Protein AF-A0A239DHF3-F1 (afdb_monomer_lite)

Structure (mmCIF, N/CA/C/O backbone):
data_AF-A0A239DHF3-F1
#
_entry.id   AF-A0A239DHF3-F1
#
loop_
_atom_site.group_PDB
_atom_site.id
_atom_site.type_symbol
_atom_site.label_atom_id
_atom_site.label_alt_id
_atom_site.label_comp_id
_atom_site.label_asym_id
_atom_site.label_entity_id
_atom_site.label_seq_id
_atom_site.pdbx_PDB_ins_code
_atom_site.Cartn_x
_atom_site.Cartn_y
_atom_site.Cartn_z
_atom_site.occupancy
_atom_site.B_iso_or_equiv
_atom_site.auth_seq_id
_atom_site.auth_comp_id
_atom_site.auth_asym_id
_atom_site.auth_atom_id
_atom_site.pdbx_PDB_model_num
ATOM 1 N N . MET A 1 1 ? -0.866 -17.908 23.037 1.00 60.81 1 MET A N 1
ATOM 2 C CA . MET A 1 1 ? -2.347 -17.815 23.024 1.00 60.81 1 MET A CA 1
ATOM 3 C C . MET A 1 1 ? -2.940 -18.641 21.883 1.00 60.81 1 MET A C 1
ATOM 5 O O . MET A 1 1 ? -3.623 -19.603 22.182 1.00 60.81 1 MET A O 1
ATOM 9 N N . LEU A 1 2 ? -2.611 -18.355 20.616 1.00 62.47 2 LEU A N 1
ATOM 10 C CA . LEU A 1 2 ? -3.159 -19.071 19.446 1.00 62.47 2 LEU A CA 1
ATOM 11 C C . LEU A 1 2 ? -2.789 -20.566 19.364 1.00 62.47 2 LEU A C 1
ATOM 13 O O . LEU A 1 2 ? -3.623 -21.372 18.964 1.00 62.47 2 LEU A O 1
ATOM 17 N N . GLU A 1 3 ? -1.570 -20.941 19.763 1.00 79.81 3 GLU A N 1
ATOM 18 C CA . GLU A 1 3 ? -1.131 -22.348 19.831 1.00 79.81 3 GLU A CA 1
ATOM 19 C C . GLU A 1 3 ? -1.917 -23.138 20.886 1.00 79.81 3 GLU A C 1
ATOM 21 O O . GLU A 1 3 ? -2.456 -24.204 20.615 1.00 79.81 3 GLU A O 1
ATOM 26 N N . ARG A 1 4 ? -2.073 -22.547 22.076 1.00 78.75 4 ARG A N 1
ATOM 27 C CA . ARG A 1 4 ? -2.833 -23.116 23.197 1.00 78.75 4 ARG A CA 1
ATOM 28 C C . ARG A 1 4 ? -4.326 -23.287 22.878 1.00 78.75 4 ARG A C 1
ATOM 30 O O . ARG A 1 4 ? -4.977 -24.142 23.458 1.00 78.75 4 ARG A O 1
ATOM 37 N N . GLU A 1 5 ? -4.861 -22.479 21.965 1.00 84.19 5 GLU A N 1
ATOM 38 C CA . GLU A 1 5 ? -6.237 -22.584 21.453 1.00 84.19 5 GLU A CA 1
ATOM 39 C C . GLU A 1 5 ? -6.358 -23.495 20.213 1.00 84.19 5 GLU A C 1
ATOM 41 O O . GLU A 1 5 ? -7.426 -23.566 19.601 1.00 84.19 5 GLU A O 1
ATOM 46 N N . GLY A 1 6 ? -5.271 -24.160 19.797 1.00 82.94 6 GLY A N 1
ATOM 47 C CA . GLY A 1 6 ? -5.244 -25.058 18.638 1.00 82.94 6 GLY A CA 1
ATOM 48 C C . GLY A 1 6 ? -5.492 -24.362 17.296 1.00 82.94 6 GLY A C 1
ATOM 49 O O . GLY A 1 6 ? -5.844 -25.015 16.317 1.00 82.94 6 GLY A O 1
ATOM 50 N N . LYS A 1 7 ? -5.359 -23.029 17.231 1.00 80.06 7 LYS A N 1
ATOM 51 C CA . LYS A 1 7 ? -5.616 -22.242 16.010 1.00 80.06 7 LYS A CA 1
ATOM 52 C C . LYS A 1 7 ? -4.430 -22.218 15.053 1.00 80.06 7 LYS A C 1
ATOM 54 O O . LYS A 1 7 ? -4.616 -21.958 13.869 1.00 80.06 7 LYS A O 1
ATOM 59 N N . ILE A 1 8 ? -3.233 -22.468 15.570 1.00 78.69 8 ILE A N 1
ATOM 60 C CA . ILE A 1 8 ? -1.985 -22.600 14.817 1.00 78.69 8 ILE A CA 1
ATOM 61 C C . ILE A 1 8 ? -1.189 -23.765 15.408 1.00 78.69 8 ILE A C 1
ATOM 63 O O . ILE A 1 8 ? -1.333 -24.066 16.592 1.00 78.69 8 ILE A O 1
ATOM 67 N N . ASN A 1 9 ? -0.362 -24.415 14.594 1.00 87.62 9 ASN A N 1
ATOM 68 C CA . ASN A 1 9 ? 0.500 -25.515 15.024 1.00 87.62 9 ASN A CA 1
ATOM 69 C C . ASN A 1 9 ? 1.977 -25.079 15.057 1.00 87.62 9 ASN A C 1
ATOM 71 O O . ASN A 1 9 ? 2.343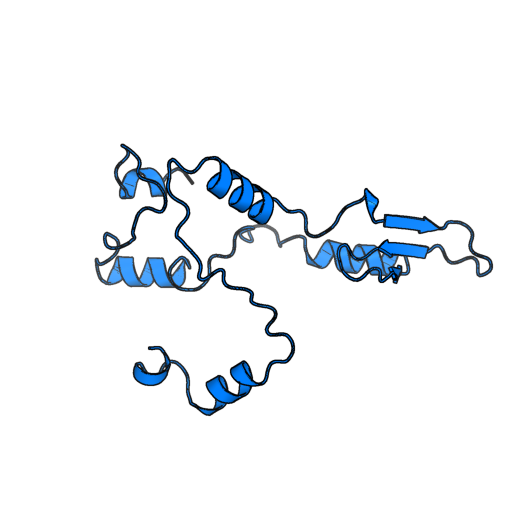 -24.047 14.486 1.00 87.62 9 ASN A O 1
ATOM 75 N N . GLY A 1 10 ? 2.831 -25.880 15.699 1.00 87.50 10 GLY A N 1
ATOM 76 C CA . GLY A 1 10 ? 4.258 -25.570 15.849 1.00 87.50 10 GLY A CA 1
ATOM 77 C C . GLY A 1 10 ? 5.002 -25.386 14.520 1.00 87.50 10 GLY A C 1
ATOM 78 O O . GLY A 1 10 ? 5.893 -24.548 14.420 1.00 87.50 10 GLY A O 1
ATOM 79 N N . ALA A 1 11 ? 4.590 -26.094 13.463 1.00 84.50 11 ALA A N 1
ATOM 80 C CA . ALA A 1 11 ? 5.153 -25.927 12.122 1.00 84.50 11 ALA A CA 1
ATOM 81 C C . ALA A 1 11 ? 4.875 -24.530 11.538 1.00 84.50 11 ALA A C 1
ATOM 83 O O . ALA A 1 11 ? 5.781 -23.898 10.995 1.00 84.50 11 ALA A O 1
ATOM 84 N N . ILE A 1 12 ? 3.649 -24.018 11.687 1.00 82.00 12 ILE A N 1
ATOM 85 C CA . ILE A 1 12 ? 3.282 -22.661 11.256 1.00 82.00 12 ILE A CA 1
ATOM 86 C C . ILE A 1 12 ? 4.063 -21.617 12.061 1.00 82.00 12 ILE A C 1
ATOM 88 O O . ILE A 1 12 ? 4.568 -20.661 11.479 1.00 82.00 12 ILE A O 1
ATOM 92 N N . ILE A 1 13 ? 4.214 -21.819 13.374 1.00 84.50 13 ILE A N 1
ATOM 93 C CA . ILE A 1 13 ? 4.970 -20.910 14.249 1.00 84.50 13 ILE A CA 1
ATOM 94 C C . ILE A 1 13 ? 6.439 -20.839 13.823 1.00 84.50 13 ILE A C 1
ATOM 96 O O . ILE A 1 13 ? 6.953 -19.743 13.609 1.00 84.50 13 ILE A O 1
ATOM 100 N N . ASN A 1 14 ? 7.091 -21.990 13.639 1.00 85.12 14 ASN A N 1
ATOM 101 C CA . ASN A 1 14 ? 8.482 -22.046 13.189 1.00 85.12 14 ASN A CA 1
ATOM 102 C C . ASN A 1 14 ? 8.663 -21.411 11.807 1.00 85.12 14 ASN A C 1
ATOM 104 O O . ASN A 1 14 ? 9.637 -20.700 11.582 1.00 85.12 14 ASN A O 1
ATOM 108 N N . ASN A 1 15 ? 7.717 -21.614 10.888 1.00 82.06 15 ASN A N 1
ATOM 109 C CA . ASN A 1 15 ? 7.763 -20.975 9.576 1.00 82.06 15 ASN A CA 1
ATOM 110 C C . ASN A 1 15 ? 7.684 -19.442 9.695 1.00 82.06 15 ASN A C 1
ATOM 112 O O . ASN A 1 15 ? 8.536 -18.743 9.156 1.00 82.06 15 ASN A O 1
ATOM 116 N N . MET A 1 16 ? 6.725 -18.921 10.468 1.00 77.56 16 MET A N 1
ATOM 117 C CA . MET A 1 16 ? 6.581 -17.478 10.703 1.00 77.56 16 MET A CA 1
ATOM 118 C C . MET A 1 16 ? 7.806 -16.864 11.398 1.00 77.56 16 MET A C 1
ATOM 120 O O . MET A 1 16 ? 8.184 -15.739 11.081 1.00 77.56 16 MET A O 1
ATOM 124 N N . ALA A 1 17 ? 8.431 -17.591 12.329 1.00 79.38 17 ALA A N 1
ATOM 125 C CA . ALA A 1 17 ? 9.628 -17.142 13.042 1.00 79.38 17 ALA A CA 1
ATOM 126 C C . ALA A 1 17 ? 10.869 -17.051 12.136 1.00 79.38 17 ALA A C 1
ATOM 128 O O . ALA A 1 17 ? 11.754 -16.240 12.392 1.00 79.38 17 ALA A O 1
ATOM 129 N N . ASN A 1 18 ? 10.913 -17.840 11.060 1.00 81.62 18 ASN A N 1
ATOM 130 C CA . ASN A 1 18 ? 12.012 -17.853 10.094 1.00 81.62 18 ASN A CA 1
ATOM 131 C C . ASN A 1 18 ? 11.843 -16.829 8.955 1.00 81.62 18 ASN A C 1
ATOM 133 O O . ASN A 1 18 ? 12.670 -16.776 8.044 1.00 81.62 18 ASN A O 1
ATOM 137 N N . TRP A 1 19 ? 10.785 -16.010 8.964 1.00 81.25 19 TRP A N 1
ATOM 138 C CA . TRP A 1 19 ? 10.588 -14.985 7.939 1.00 81.25 19 TRP A CA 1
ATOM 139 C C . TRP A 1 19 ? 11.595 -13.844 8.093 1.00 81.25 19 TRP A C 1
ATOM 141 O O . TRP A 1 19 ? 11.458 -12.987 8.963 1.00 81.25 19 TRP A O 1
ATOM 151 N N . GLN A 1 20 ? 12.563 -13.783 7.176 1.00 70.88 20 GLN A N 1
ATOM 152 C CA . GLN A 1 20 ? 13.567 -12.715 7.108 1.00 70.88 20 GLN A CA 1
ATOM 153 C C . GLN A 1 20 ? 12.935 -11.315 6.974 1.00 70.88 20 GLN A C 1
ATOM 155 O O . GLN A 1 20 ? 13.440 -10.341 7.532 1.00 70.88 20 GLN A O 1
ATOM 160 N N . HIS A 1 21 ? 11.791 -11.221 6.287 1.00 62.41 21 HIS A N 1
ATOM 161 C CA . HIS A 1 21 ? 10.966 -10.019 6.195 1.00 62.41 21 HIS A CA 1
ATOM 162 C C . HIS A 1 21 ? 9.494 -10.404 6.341 1.00 62.41 21 HIS A C 1
ATOM 164 O O . HIS A 1 21 ? 8.824 -10.692 5.354 1.00 62.41 21 HIS A O 1
ATOM 170 N N . SER A 1 22 ? 8.972 -10.407 7.571 1.00 64.56 22 SER A N 1
ATOM 171 C CA . SER A 1 22 ? 7.582 -10.810 7.830 1.00 64.56 22 SER A CA 1
ATOM 172 C C . SER A 1 22 ? 6.544 -9.956 7.091 1.00 64.56 22 SER A C 1
ATOM 174 O O . SER A 1 22 ? 5.401 -10.373 6.958 1.00 64.56 22 SER A O 1
ATOM 176 N N . GLY A 1 23 ? 6.911 -8.748 6.646 1.00 51.62 23 GLY A N 1
ATOM 177 C CA . GLY A 1 23 ? 5.993 -7.789 6.023 1.00 51.62 23 GLY A CA 1
ATOM 178 C C . GLY A 1 23 ? 4.964 -7.201 6.998 1.00 51.62 23 GLY A C 1
ATOM 179 O O . GLY A 1 23 ? 4.201 -6.315 6.624 1.00 51.62 23 GLY A O 1
ATOM 180 N N . PHE A 1 24 ? 4.969 -7.646 8.258 1.00 53.16 24 PHE A N 1
ATOM 181 C CA . PHE A 1 24 ? 4.081 -7.189 9.317 1.00 53.16 24 PHE A CA 1
ATOM 182 C C . PHE A 1 24 ? 4.904 -6.489 10.395 1.00 53.16 24 PHE A C 1
ATOM 184 O O . PHE A 1 24 ? 5.716 -7.115 11.075 1.00 53.16 24 PHE A O 1
ATOM 191 N N . ASN A 1 25 ? 4.669 -5.190 10.573 1.00 54.22 25 ASN A N 1
ATOM 192 C CA . ASN A 1 25 ? 5.186 -4.437 11.708 1.00 54.22 25 ASN A CA 1
ATOM 193 C C . ASN A 1 25 ? 4.010 -4.070 12.617 1.00 54.22 25 ASN A C 1
ATOM 195 O O . ASN A 1 25 ? 3.155 -3.268 12.241 1.00 54.22 25 ASN A O 1
ATOM 199 N N . VAL A 1 26 ? 3.935 -4.706 13.785 1.00 57.88 26 VAL A N 1
ATOM 200 C CA . VAL A 1 26 ? 2.934 -4.391 14.806 1.00 57.88 26 VAL A CA 1
ATOM 201 C C . VAL A 1 26 ? 3.608 -3.500 15.836 1.00 57.88 26 VAL A C 1
ATOM 203 O O . VAL A 1 26 ? 4.541 -3.921 16.516 1.00 57.88 26 VAL A O 1
ATOM 206 N N . TYR A 1 27 ? 3.135 -2.261 15.957 1.00 59.22 27 TYR A N 1
ATOM 207 C CA . TYR A 1 27 ? 3.580 -1.382 17.028 1.00 59.22 27 TYR A CA 1
ATOM 208 C C . TYR A 1 27 ? 3.070 -1.922 18.372 1.00 59.22 27 TYR A C 1
ATOM 210 O O . TYR A 1 27 ? 1.881 -1.836 18.672 1.00 59.22 27 TYR A O 1
ATOM 218 N N . CYS A 1 28 ? 3.977 -2.477 19.176 1.00 59.06 28 CYS A N 1
ATOM 219 C CA . CYS A 1 28 ? 3.707 -2.992 20.525 1.00 59.06 28 CYS A CA 1
ATOM 220 C C . CYS A 1 28 ? 4.143 -2.005 21.627 1.00 59.06 28 CYS A C 1
ATOM 222 O O . CYS A 1 28 ? 4.581 -2.426 22.696 1.00 59.06 28 CYS A O 1
ATOM 224 N N . GLY A 1 29 ? 4.102 -0.697 21.352 1.00 69.75 29 GLY A N 1
ATOM 225 C CA . GLY A 1 29 ? 4.482 0.342 22.311 1.00 69.75 29 GLY A CA 1
ATOM 226 C C . GLY A 1 29 ? 3.321 0.835 23.180 1.00 69.75 29 GLY A C 1
ATOM 227 O O . GLY A 1 29 ? 2.302 0.166 23.343 1.00 69.75 29 GLY A O 1
ATOM 228 N N . GLN A 1 30 ? 3.486 2.028 23.754 1.00 73.25 30 GLN A N 1
ATOM 229 C CA . GLN A 1 30 ? 2.472 2.651 24.607 1.00 73.25 30 GLN A CA 1
ATOM 230 C C . GLN A 1 30 ? 1.205 2.981 23.808 1.00 73.25 30 GLN A C 1
ATOM 232 O O . GLN A 1 30 ? 1.276 3.431 22.666 1.00 73.25 30 GLN A O 1
ATOM 237 N N . SER A 1 31 ? 0.036 2.784 24.420 1.00 74.88 31 SER A N 1
ATOM 238 C CA . SER A 1 31 ? -1.233 3.147 23.784 1.00 74.88 31 SER A CA 1
ATOM 239 C C . SER A 1 31 ? -1.301 4.658 23.561 1.00 74.88 31 SER A C 1
ATOM 241 O O . SER A 1 31 ? -1.100 5.430 24.501 1.00 74.88 31 SER A O 1
ATOM 243 N N . VAL A 1 32 ? -1.659 5.075 22.344 1.00 80.00 32 VAL A N 1
ATOM 244 C CA . VAL A 1 32 ? -1.964 6.480 22.038 1.00 80.00 32 VAL A CA 1
ATOM 245 C C . VAL A 1 32 ? -3.225 6.869 22.809 1.00 80.00 32 VAL A C 1
ATOM 247 O O . VAL A 1 32 ? -4.261 6.215 22.671 1.00 80.00 32 VAL A O 1
ATOM 250 N N . LYS A 1 33 ? -3.131 7.883 23.675 1.00 83.25 33 LYS A N 1
ATOM 251 C CA . LYS A 1 33 ? -4.260 8.334 24.504 1.00 83.25 33 LYS A CA 1
ATOM 252 C C . LYS A 1 33 ? -5.116 9.359 23.743 1.00 83.25 33 LYS A C 1
ATOM 254 O O . LYS A 1 33 ? -4.570 10.097 22.930 1.00 83.25 33 LYS A O 1
ATOM 259 N N . PRO A 1 34 ? -6.423 9.496 24.041 1.00 76.25 34 PRO A N 1
ATOM 260 C CA . PRO A 1 34 ? -7.310 10.429 23.328 1.00 76.25 34 PRO A CA 1
ATOM 261 C C . PRO A 1 34 ? -6.886 11.906 23.393 1.00 76.25 34 PRO A C 1
ATOM 263 O O . PRO A 1 34 ? -7.238 12.693 22.522 1.00 76.25 34 PRO A O 1
ATOM 266 N N . TRP A 1 35 ? -6.137 12.289 24.429 1.00 84.62 35 TRP A N 1
ATOM 267 C CA . TRP A 1 35 ? -5.615 13.645 24.621 1.00 84.62 35 TRP A CA 1
ATOM 268 C C . TRP A 1 35 ? -4.173 13.829 24.123 1.00 84.62 35 TRP A C 1
ATOM 270 O O . TRP A 1 35 ? -3.655 14.944 24.156 1.00 84.62 35 TRP A O 1
ATOM 280 N N . ASP A 1 36 ? -3.520 12.764 23.653 1.00 84.75 36 ASP A N 1
ATOM 281 C CA . ASP A 1 36 ? -2.186 12.824 23.058 1.00 84.75 36 ASP A CA 1
ATOM 282 C C . ASP A 1 36 ? -2.294 13.249 21.589 1.00 84.75 36 ASP A C 1
ATOM 284 O O . ASP A 1 36 ? -2.277 12.429 20.669 1.00 84.75 36 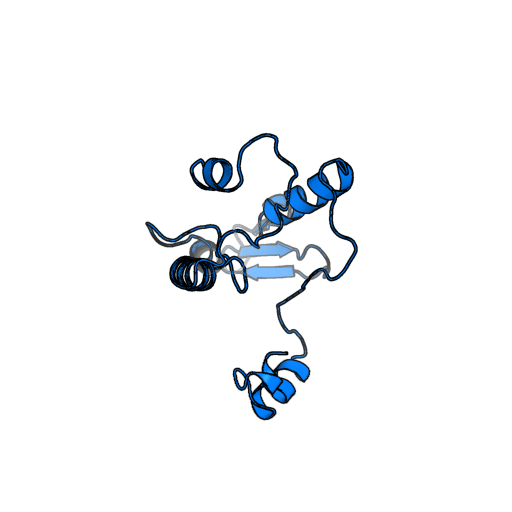ASP A O 1
ATOM 288 N N . LYS A 1 37 ? -2.453 14.560 21.372 1.00 81.94 37 LYS A N 1
ATOM 289 C CA . LYS A 1 37 ? -2.579 15.140 20.027 1.00 81.94 37 LYS A CA 1
ATOM 290 C C . LYS A 1 37 ? -1.415 14.740 19.120 1.00 81.94 37 LYS A C 1
ATOM 292 O O . LYS A 1 37 ? -1.637 14.436 17.954 1.00 81.94 37 LYS A O 1
ATOM 297 N N . GLU A 1 38 ? -0.202 14.695 19.663 1.00 76.94 38 GLU A N 1
ATOM 298 C CA . GLU A 1 38 ? 1.009 14.378 18.908 1.00 76.94 38 GLU A CA 1
ATOM 299 C C . GLU A 1 38 ? 1.060 12.887 18.524 1.00 76.94 38 GLU A C 1
ATOM 301 O O . GLU A 1 38 ? 1.436 12.528 17.409 1.00 76.94 38 GLU A O 1
ATOM 306 N N . GLY A 1 39 ? 0.650 11.988 19.422 1.00 78.00 39 GLY A N 1
ATOM 307 C CA . GLY A 1 39 ? 0.499 10.562 19.128 1.00 78.00 39 GLY A CA 1
ATOM 308 C C . GLY A 1 39 ? -0.594 10.277 18.095 1.00 78.00 39 GLY A C 1
ATOM 309 O O . GLY A 1 39 ? -0.383 9.477 17.179 1.00 78.00 39 GLY A O 1
ATOM 310 N N . ILE A 1 40 ? -1.737 10.964 18.194 1.00 80.00 40 ILE A N 1
ATOM 311 C CA . ILE A 1 40 ? -2.834 10.866 17.218 1.00 80.00 40 ILE A CA 1
ATOM 312 C C . ILE A 1 40 ? -2.374 11.363 15.848 1.00 80.00 40 ILE A C 1
ATOM 314 O O . ILE A 1 40 ? -2.638 10.702 14.846 1.00 80.00 40 ILE A O 1
ATOM 318 N N . GLU A 1 41 ? -1.652 12.482 15.792 1.00 74.12 41 GLU A N 1
ATOM 319 C CA . GLU A 1 41 ? -1.122 13.019 14.542 1.00 74.12 41 GLU A CA 1
ATOM 320 C C . GLU A 1 41 ? -0.139 12.045 13.883 1.00 74.12 41 GLU A C 1
ATOM 322 O O . GLU A 1 41 ? -0.288 11.736 12.702 1.00 74.12 41 GLU A O 1
ATOM 327 N N . ARG A 1 42 ? 0.811 11.474 14.637 1.00 73.00 42 ARG A N 1
ATOM 328 C CA . ARG A 1 42 ? 1.733 10.452 14.106 1.00 73.00 42 ARG A CA 1
ATOM 329 C C . ARG A 1 42 ? 0.989 9.230 13.558 1.00 73.00 42 ARG A C 1
ATOM 331 O O . ARG A 1 42 ? 1.353 8.717 12.499 1.00 73.00 42 ARG A O 1
ATOM 338 N N . LEU A 1 43 ? -0.057 8.767 14.249 1.00 74.00 43 LEU A N 1
ATOM 339 C CA . LEU A 1 43 ? -0.886 7.646 13.796 1.00 74.00 43 LEU A CA 1
ATOM 340 C C . LEU A 1 43 ? -1.679 8.004 12.532 1.00 74.00 43 LEU A C 1
ATOM 342 O O . LEU A 1 43 ? -1.710 7.220 11.586 1.00 74.00 43 LEU A O 1
ATOM 346 N N . ALA A 1 44 ? -2.277 9.193 12.484 1.00 71.44 44 ALA A N 1
ATOM 347 C CA . ALA A 1 44 ? -2.987 9.690 11.313 1.00 71.44 44 ALA A CA 1
ATOM 348 C C . ALA A 1 44 ? -2.041 9.824 10.112 1.00 71.44 44 ALA A C 1
ATOM 350 O O . ALA A 1 44 ? -2.356 9.331 9.034 1.00 71.44 44 ALA A O 1
ATOM 351 N N . GLN A 1 45 ? -0.844 10.385 10.301 1.00 65.12 45 GLN A N 1
ATOM 352 C CA . GLN A 1 45 ? 0.193 10.457 9.269 1.00 65.12 45 GLN A CA 1
ATOM 353 C C . GLN A 1 45 ? 0.616 9.071 8.773 1.00 65.12 45 GLN A C 1
ATOM 355 O O . GLN A 1 45 ? 0.950 8.929 7.600 1.00 65.12 45 GLN A O 1
ATOM 360 N N . TYR A 1 46 ? 0.616 8.053 9.640 1.00 63.44 46 TYR A N 1
ATOM 361 C CA . TYR A 1 46 ? 0.896 6.670 9.259 1.00 63.44 46 TYR A CA 1
ATOM 362 C C . TYR A 1 46 ? -0.249 6.054 8.440 1.00 63.44 46 TYR A C 1
ATOM 364 O O . TYR A 1 46 ? 0.011 5.447 7.405 1.00 63.44 46 TYR A O 1
ATOM 372 N N . ILE A 1 47 ? -1.502 6.251 8.863 1.00 66.12 47 ILE A N 1
ATOM 373 C CA . ILE A 1 47 ? -2.707 5.741 8.182 1.00 66.12 47 ILE A CA 1
ATOM 374 C C . ILE A 1 47 ? -2.908 6.411 6.818 1.00 66.12 47 ILE A C 1
ATOM 376 O O . ILE A 1 47 ? -3.209 5.745 5.834 1.00 66.12 47 ILE A O 1
ATOM 380 N N . VAL A 1 48 ? -2.732 7.730 6.759 1.00 63.31 48 VAL A N 1
ATOM 381 C CA . VAL A 1 48 ? -2.930 8.552 5.555 1.00 63.31 48 VAL A CA 1
ATOM 382 C C . VAL A 1 48 ? -1.710 8.483 4.633 1.00 63.31 48 VAL A C 1
ATOM 384 O O . VAL A 1 48 ? -1.728 9.027 3.529 1.00 63.31 48 VAL A O 1
ATOM 387 N N . ARG A 1 49 ? -0.629 7.808 5.047 1.00 63.84 49 ARG A N 1
ATOM 388 C CA . ARG A 1 49 ? 0.598 7.751 4.260 1.00 63.84 49 ARG A CA 1
ATOM 389 C C . ARG A 1 49 ? 0.325 7.083 2.920 1.00 63.84 49 ARG A C 1
ATOM 391 O O . ARG A 1 49 ? 0.198 5.864 2.836 1.00 63.84 49 ARG A O 1
ATOM 398 N N . ALA A 1 50 ? 0.320 7.886 1.860 1.00 65.12 50 ALA A N 1
ATOM 399 C CA . ALA A 1 50 ? 0.292 7.359 0.511 1.00 65.12 50 ALA A CA 1
ATOM 400 C C . ALA A 1 50 ? 1.488 6.398 0.333 1.00 65.12 50 ALA A C 1
ATOM 402 O O . ALA A 1 50 ? 2.625 6.763 0.671 1.00 65.12 50 ALA A O 1
ATOM 403 N N . PRO A 1 51 ? 1.262 5.172 -0.178 1.00 68.31 51 PRO A N 1
ATOM 404 C CA . PRO A 1 51 ? 2.332 4.189 -0.361 1.00 68.31 51 PRO A CA 1
ATOM 405 C C . PRO A 1 51 ? 3.402 4.681 -1.352 1.00 68.31 51 PRO A C 1
ATOM 407 O O . PRO A 1 51 ? 4.554 4.248 -1.311 1.00 68.31 51 PRO A O 1
ATOM 410 N N . ILE A 1 52 ? 3.044 5.650 -2.196 1.00 76.94 52 ILE A N 1
ATOM 411 C CA . ILE A 1 52 ? 3.882 6.256 -3.229 1.00 76.94 52 ILE A CA 1
ATOM 412 C C . ILE A 1 52 ? 3.930 7.780 -3.059 1.00 76.94 52 ILE A C 1
ATOM 414 O O . ILE A 1 52 ? 3.010 8.380 -2.514 1.00 76.94 52 ILE A O 1
ATOM 418 N N . SER A 1 53 ? 5.015 8.413 -3.509 1.00 83.50 53 SER A N 1
ATOM 419 C CA . SER A 1 53 ? 5.121 9.879 -3.596 1.00 83.50 53 SER A CA 1
ATOM 420 C C . SER A 1 53 ? 5.564 10.268 -4.993 1.00 83.50 53 SER A C 1
ATOM 422 O O . SER A 1 53 ? 6.531 9.698 -5.499 1.00 83.50 53 SER A O 1
ATOM 424 N N . GLN A 1 54 ? 4.8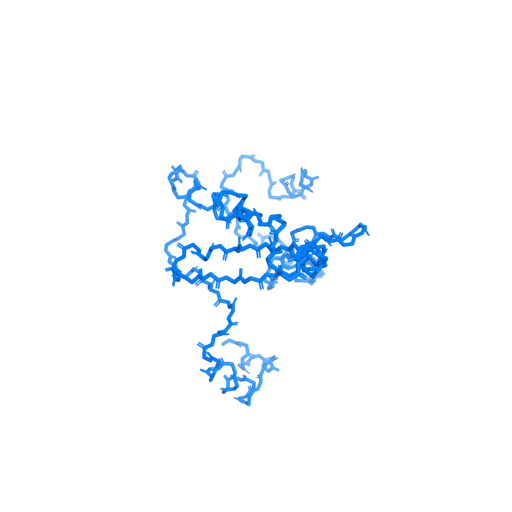93 11.261 -5.575 1.00 85.62 54 GLN A N 1
ATOM 425 C CA . GLN A 1 54 ? 5.246 11.818 -6.877 1.00 85.62 54 GLN A CA 1
ATOM 426 C C . GLN A 1 54 ? 6.629 12.479 -6.871 1.00 85.62 54 GLN A C 1
ATOM 428 O O . GLN A 1 54 ? 7.363 12.344 -7.839 1.00 85.62 54 GLN A O 1
ATOM 433 N N . GLU A 1 55 ? 7.038 13.100 -5.762 1.00 89.06 55 GLU A N 1
ATOM 434 C CA . GLU A 1 55 ? 8.369 13.716 -5.609 1.00 89.06 55 GLU A CA 1
ATOM 435 C C . GLU A 1 55 ? 9.518 12.704 -5.736 1.00 89.06 55 GLU A C 1
ATOM 437 O O . GLU A 1 55 ? 10.673 13.075 -5.928 1.00 89.06 55 GLU A O 1
ATOM 442 N N . ARG A 1 56 ? 9.211 11.408 -5.596 1.00 90.44 56 ARG A N 1
ATOM 443 C CA . ARG A 1 56 ? 10.174 10.311 -5.736 1.00 90.44 56 ARG A CA 1
ATOM 444 C C . ARG A 1 56 ? 10.114 9.637 -7.108 1.00 90.44 56 ARG A C 1
ATOM 446 O O . ARG A 1 56 ? 10.777 8.620 -7.285 1.00 90.44 56 ARG A O 1
ATOM 453 N N . ILE A 1 57 ? 9.326 10.170 -8.042 1.00 92.94 57 ILE A N 1
ATOM 454 C CA . ILE A 1 57 ? 9.181 9.677 -9.414 1.00 92.94 57 ILE A CA 1
ATOM 455 C C . ILE A 1 57 ? 9.943 10.612 -10.353 1.00 92.94 57 ILE A C 1
ATOM 457 O O . ILE A 1 57 ? 9.739 11.823 -10.349 1.00 92.94 57 ILE A O 1
ATOM 461 N N . THR A 1 58 ? 10.785 10.043 -11.208 1.00 94.19 58 THR A N 1
ATOM 462 C CA . THR A 1 58 ? 11.437 10.760 -12.306 1.00 94.19 58 THR A CA 1
ATOM 463 C C . THR A 1 58 ? 11.090 10.079 -13.617 1.00 94.19 58 THR A C 1
ATOM 465 O O . THR A 1 58 ? 11.318 8.882 -13.783 1.00 94.19 58 THR A O 1
ATOM 468 N N . TYR A 1 59 ? 10.524 10.841 -14.548 1.00 93.81 59 TYR A N 1
ATOM 469 C CA . TYR A 1 59 ? 10.224 10.364 -15.891 1.00 93.81 59 TYR A CA 1
ATOM 470 C C . TYR A 1 59 ? 11.361 10.729 -16.841 1.00 93.81 59 TYR A C 1
ATOM 472 O O . TYR A 1 59 ? 11.777 11.884 -16.899 1.00 93.81 59 TYR A O 1
ATOM 480 N N . ILE A 1 60 ? 11.852 9.741 -17.582 1.00 92.06 60 ILE A N 1
ATOM 481 C CA . ILE A 1 60 ? 12.870 9.913 -18.613 1.00 92.06 60 ILE A CA 1
ATOM 482 C C . ILE A 1 60 ? 12.212 9.605 -19.952 1.00 92.06 60 ILE A C 1
ATOM 484 O O . ILE A 1 60 ? 11.950 8.446 -20.284 1.00 92.06 60 ILE A O 1
ATOM 488 N N . SER A 1 61 ? 11.933 10.663 -20.707 1.00 86.25 61 SER A N 1
ATOM 489 C CA . SER A 1 61 ? 11.526 10.581 -22.108 1.00 86.25 61 SER A CA 1
ATOM 490 C C . SER A 1 61 ? 12.746 10.532 -23.021 1.00 86.25 61 SER A C 1
ATOM 492 O O . SER A 1 61 ? 13.755 11.159 -22.703 1.00 86.25 61 SER A O 1
ATOM 494 N N . HIS A 1 62 ? 12.623 9.891 -24.184 1.00 77.50 62 HIS A N 1
ATOM 495 C CA . HIS A 1 62 ? 13.657 9.911 -25.233 1.00 77.50 62 HIS A CA 1
ATOM 496 C C . HIS A 1 62 ? 15.005 9.338 -24.780 1.00 77.50 62 HIS A C 1
ATOM 498 O O . HIS A 1 62 ? 16.065 9.924 -24.997 1.00 77.50 62 HIS A O 1
ATOM 504 N N . SER A 1 63 ? 14.972 8.176 -24.136 1.00 74.62 63 SER A N 1
ATOM 505 C CA . SER A 1 63 ? 16.183 7.394 -23.915 1.00 74.62 63 SER A CA 1
ATOM 506 C C . SER A 1 63 ? 16.830 6.996 -25.246 1.00 74.62 63 SER A C 1
ATOM 508 O O . SER A 1 63 ? 16.192 6.951 -26.299 1.00 74.62 63 SER A O 1
ATOM 510 N N . THR A 1 64 ? 18.117 6.670 -25.192 1.00 75.56 64 THR A N 1
ATOM 511 C CA . THR A 1 64 ? 18.933 6.271 -26.348 1.00 75.56 64 THR A CA 1
ATOM 512 C C . THR A 1 64 ? 18.409 5.042 -27.093 1.00 75.56 64 THR A C 1
ATOM 514 O O . THR A 1 64 ? 18.698 4.883 -28.273 1.00 75.56 64 THR A O 1
ATOM 517 N N . ASP A 1 65 ? 17.628 4.193 -26.427 1.00 84.25 65 ASP A N 1
ATOM 518 C CA . ASP A 1 65 ? 16.965 3.013 -26.991 1.00 84.25 65 ASP A CA 1
ATOM 519 C C . ASP A 1 65 ? 15.521 3.282 -27.467 1.00 84.25 65 ASP A C 1
ATOM 521 O O . ASP A 1 65 ? 14.846 2.369 -27.934 1.00 84.25 65 ASP A O 1
ATOM 525 N N . GLY A 1 66 ? 15.027 4.520 -27.348 1.00 84.31 66 GLY A N 1
ATOM 526 C CA . GLY A 1 66 ? 13.658 4.903 -27.703 1.00 84.31 66 GLY A CA 1
ATOM 527 C C . GLY A 1 66 ? 12.584 4.460 -26.700 1.00 84.31 66 GLY A C 1
ATOM 528 O O . GLY A 1 66 ? 11.401 4.711 -26.928 1.00 84.31 66 GLY A O 1
ATOM 529 N N . ILE A 1 67 ? 12.963 3.826 -25.585 1.00 86.12 67 ILE A N 1
ATOM 530 C CA . ILE A 1 67 ? 12.038 3.304 -24.572 1.00 86.12 67 ILE A CA 1
ATOM 531 C C . ILE A 1 67 ? 11.982 4.238 -23.364 1.00 86.12 67 ILE A C 1
ATOM 533 O O . ILE A 1 67 ? 12.868 4.235 -22.515 1.00 86.12 67 ILE A O 1
ATOM 537 N N . ASN A 1 68 ? 10.881 4.973 -23.217 1.00 92.12 68 ASN A N 1
ATOM 538 C CA . ASN A 1 68 ? 10.658 5.819 -22.041 1.00 92.12 68 ASN A CA 1
ATOM 539 C C . ASN A 1 68 ? 10.772 5.019 -20.733 1.00 92.12 68 ASN A C 1
ATOM 541 O O . ASN A 1 68 ? 10.403 3.844 -20.682 1.00 92.12 68 ASN A O 1
ATOM 545 N N . ARG A 1 69 ? 11.255 5.658 -19.662 1.00 94.06 69 ARG A N 1
ATOM 546 C CA . ARG A 1 69 ? 11.498 5.012 -18.361 1.00 94.06 69 ARG A CA 1
ATOM 547 C C . ARG A 1 69 ? 10.966 5.844 -17.205 1.00 94.06 69 ARG A C 1
ATOM 549 O O . ARG A 1 69 ? 10.948 7.071 -17.253 1.00 94.06 69 ARG A O 1
ATOM 556 N N . ILE A 1 70 ? 10.569 5.156 -16.143 1.00 93.81 70 ILE A N 1
ATOM 557 C CA . ILE A 1 70 ? 10.227 5.752 -14.853 1.00 93.81 70 ILE A CA 1
ATOM 558 C C . ILE A 1 70 ? 11.239 5.265 -13.826 1.00 93.81 70 ILE A C 1
ATOM 560 O O . ILE A 1 70 ? 11.405 4.061 -13.654 1.00 93.81 70 ILE A O 1
ATOM 564 N N . ILE A 1 71 ? 11.892 6.191 -13.132 1.00 93.81 71 ILE A N 1
ATOM 565 C CA . ILE A 1 71 ? 12.762 5.893 -11.997 1.00 93.81 71 ILE A CA 1
ATOM 566 C C . ILE A 1 71 ? 12.018 6.251 -10.716 1.00 93.81 71 ILE A C 1
ATOM 568 O O . ILE A 1 71 ? 11.538 7.375 -10.567 1.00 93.81 71 ILE A O 1
ATOM 572 N N . TYR A 1 72 ? 11.942 5.309 -9.780 1.00 93.19 72 TYR A N 1
ATOM 573 C CA . TYR A 1 72 ? 11.388 5.535 -8.453 1.00 93.19 72 TYR A CA 1
ATOM 574 C C . TYR A 1 72 ? 12.469 5.435 -7.379 1.00 93.19 72 TYR A C 1
ATOM 576 O O . TYR A 1 72 ? 13.172 4.428 -7.289 1.00 93.19 72 TYR A O 1
ATOM 584 N N . LYS A 1 73 ? 12.579 6.464 -6.535 1.00 92.56 73 LYS A N 1
ATOM 585 C CA . LYS A 1 73 ? 13.518 6.503 -5.407 1.00 92.56 73 LYS A CA 1
ATOM 586 C C . LYS A 1 73 ? 12.877 5.949 -4.133 1.00 92.56 73 LYS A C 1
ATOM 588 O O . LYS A 1 73 ? 11.852 6.447 -3.661 1.00 92.56 73 LYS A O 1
ATOM 593 N N . GLY A 1 74 ? 13.517 4.958 -3.518 1.00 85.75 74 GLY A N 1
ATOM 594 C CA . GLY A 1 74 ? 13.137 4.442 -2.206 1.00 85.75 74 GLY A CA 1
ATOM 595 C C . GLY A 1 74 ? 13.335 5.492 -1.108 1.00 85.75 74 GLY A C 1
ATOM 596 O O . GLY A 1 74 ? 14.352 6.182 -1.067 1.00 85.75 74 GLY A O 1
ATOM 597 N N . LYS A 1 75 ? 12.365 5.622 -0.190 1.00 78.94 75 LYS A N 1
ATOM 598 C CA . LYS A 1 75 ? 12.399 6.650 0.870 1.00 78.94 75 LYS A CA 1
ATOM 599 C C . LYS A 1 75 ? 13.603 6.492 1.808 1.00 78.94 75 LYS A C 1
ATOM 601 O O . LYS A 1 75 ? 14.212 7.487 2.181 1.00 78.94 75 LYS A O 1
ATOM 606 N N . THR A 1 76 ? 13.894 5.259 2.218 1.00 75.81 76 THR A N 1
ATOM 607 C CA . THR A 1 76 ? 14.884 4.967 3.273 1.00 75.81 76 THR A CA 1
ATOM 608 C C . THR A 1 76 ? 16.106 4.234 2.733 1.00 75.81 76 THR A C 1
ATOM 610 O O . THR A 1 76 ? 17.193 4.359 3.277 1.00 75.81 76 THR A O 1
ATOM 613 N N . SER A 1 77 ? 15.942 3.473 1.654 1.00 74.00 77 SER A N 1
ATOM 614 C CA . SER A 1 77 ? 16.965 2.562 1.145 1.00 74.00 77 SER A CA 1
ATOM 615 C C . SER A 1 77 ? 18.023 3.240 0.270 1.00 74.00 77 SER A C 1
ATOM 617 O O . SER A 1 77 ? 18.976 2.582 -0.122 1.00 74.00 77 SER A O 1
ATOM 619 N N . ASN A 1 78 ? 17.867 4.526 -0.073 1.00 76.75 78 ASN A N 1
ATOM 620 C CA . ASN A 1 78 ? 18.665 5.225 -1.096 1.00 76.75 78 ASN A CA 1
ATOM 621 C C . ASN A 1 78 ? 18.790 4.448 -2.430 1.00 76.75 78 ASN A C 1
ATOM 623 O O . ASN A 1 78 ? 19.654 4.746 -3.250 1.00 76.75 78 ASN A O 1
ATOM 627 N N . THR A 1 79 ? 17.922 3.454 -2.644 1.00 88.44 79 THR A N 1
ATOM 628 C CA . THR A 1 79 ? 17.854 2.638 -3.852 1.00 88.44 79 THR A CA 1
ATOM 629 C C . THR A 1 79 ? 16.931 3.287 -4.869 1.00 88.44 79 THR A C 1
ATOM 631 O O . THR A 1 79 ? 16.014 4.038 -4.519 1.00 88.44 79 THR A O 1
ATOM 634 N N . TYR A 1 80 ? 17.169 2.961 -6.134 1.00 91.50 80 TYR A N 1
ATOM 635 C CA . TYR A 1 80 ? 16.365 3.402 -7.262 1.00 91.50 80 TYR A CA 1
ATOM 636 C C . TYR A 1 80 ? 15.910 2.171 -8.036 1.00 91.50 80 TYR A C 1
ATOM 638 O O . TYR A 1 80 ? 16.718 1.287 -8.316 1.00 91.50 80 TYR A O 1
ATOM 646 N N . GLU A 1 81 ? 14.632 2.119 -8.387 1.00 92.56 81 GLU A N 1
ATOM 647 C CA . GLU A 1 81 ? 14.090 1.105 -9.292 1.00 92.56 81 GLU A CA 1
ATOM 648 C C . GLU A 1 81 ? 13.662 1.769 -10.596 1.00 92.56 81 GLU A C 1
ATOM 650 O O . GLU A 1 81 ? 13.083 2.855 -10.585 1.00 92.56 81 GLU A O 1
ATOM 655 N N . THR A 1 82 ? 13.971 1.125 -11.721 1.00 93.62 82 THR A N 1
ATOM 656 C CA . THR A 1 82 ? 13.625 1.616 -13.059 1.00 93.62 82 THR A CA 1
ATOM 657 C C . THR A 1 82 ? 12.563 0.721 -13.673 1.00 93.62 82 THR A C 1
ATOM 659 O O . THR A 1 82 ? 12.685 -0.501 -13.641 1.00 93.62 82 THR A O 1
ATOM 662 N N . PHE A 1 83 ? 11.549 1.332 -14.274 1.00 93.44 83 PHE A N 1
ATOM 663 C CA . PHE A 1 83 ? 10.403 0.652 -14.859 1.00 93.44 83 PHE A CA 1
ATOM 664 C C . PHE A 1 83 ? 10.129 1.141 -16.274 1.00 93.44 83 PHE A C 1
ATOM 666 O O . PHE A 1 83 ? 10.349 2.312 -16.598 1.00 93.44 83 PHE A O 1
ATOM 673 N N . ILE A 1 84 ? 9.568 0.253 -17.091 1.00 93.75 84 ILE A N 1
ATOM 674 C CA . ILE A 1 84 ? 8.841 0.653 -18.294 1.00 93.75 84 ILE A CA 1
ATOM 675 C C . ILE A 1 84 ? 7.523 1.319 -17.841 1.00 93.75 84 ILE A C 1
ATOM 677 O O . ILE A 1 84 ? 6.904 0.841 -16.886 1.00 93.75 84 ILE A O 1
ATOM 681 N N . PRO A 1 85 ? 7.059 2.409 -18.485 1.00 91.81 85 PRO A N 1
ATOM 682 C CA . PRO A 1 85 ? 5.874 3.150 -18.057 1.00 91.81 85 PRO A CA 1
ATOM 683 C C . PRO A 1 85 ? 4.616 2.296 -17.889 1.00 91.81 85 PRO A C 1
ATOM 685 O O . PRO A 1 85 ? 3.877 2.481 -16.924 1.00 91.81 85 PRO A O 1
ATOM 688 N N . LEU A 1 86 ? 4.386 1.342 -18.795 1.00 92.56 86 LEU A N 1
ATOM 689 C CA . LEU A 1 86 ? 3.230 0.449 -18.716 1.00 92.56 86 LEU A CA 1
ATOM 690 C C . LEU A 1 86 ? 3.329 -0.523 -17.535 1.00 92.56 86 LEU A C 1
ATOM 692 O O . LEU A 1 86 ? 2.337 -0.716 -16.837 1.00 92.56 86 LEU A O 1
ATOM 696 N N . ASP A 1 87 ? 4.516 -1.056 -17.244 1.00 92.69 87 ASP A N 1
ATOM 697 C CA . ASP A 1 87 ? 4.732 -1.933 -16.085 1.00 92.69 87 ASP A CA 1
ATOM 698 C C . ASP A 1 87 ? 4.562 -1.175 -14.765 1.00 92.69 87 ASP A C 1
ATOM 700 O O . ASP A 1 87 ? 3.984 -1.690 -13.805 1.00 92.69 87 ASP A O 1
ATOM 704 N N . TRP A 1 88 ? 5.030 0.075 -14.718 1.00 91.44 88 TRP A N 1
ATOM 705 C CA . TRP A 1 88 ? 4.812 0.958 -13.575 1.00 91.44 88 TRP A CA 1
ATOM 706 C C . TRP A 1 88 ? 3.320 1.207 -13.338 1.00 91.44 88 TRP A C 1
ATOM 708 O O . TRP A 1 88 ? 2.840 1.036 -12.217 1.00 91.44 88 TRP A O 1
ATOM 718 N N . LEU A 1 89 ? 2.566 1.551 -14.389 1.00 91.00 89 LEU A N 1
ATOM 719 C CA . LEU A 1 89 ? 1.116 1.736 -14.299 1.00 91.00 89 LEU A CA 1
ATOM 720 C C . LEU A 1 89 ? 0.407 0.452 -13.864 1.00 91.00 89 LEU A C 1
ATOM 722 O O . LEU A 1 89 ? -0.428 0.506 -12.963 1.00 91.00 89 LEU A O 1
ATOM 726 N N . ALA A 1 90 ? 0.766 -0.698 -14.438 1.00 91.50 90 ALA A N 1
ATOM 727 C CA . ALA A 1 90 ? 0.198 -1.985 -14.051 1.00 91.50 90 ALA A C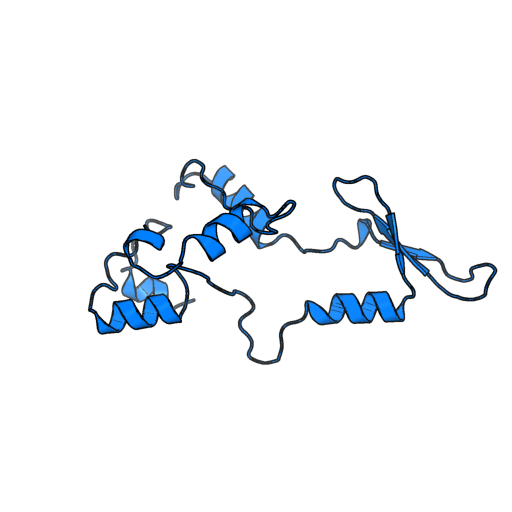A 1
ATOM 728 C C . ALA A 1 90 ? 0.399 -2.252 -12.551 1.00 91.50 90 ALA A C 1
ATOM 730 O O . ALA A 1 90 ? -0.559 -2.591 -11.856 1.00 91.50 90 ALA A O 1
ATOM 731 N N . ARG A 1 91 ? 1.608 -2.007 -12.025 1.00 86.81 91 ARG A N 1
ATOM 732 C CA . ARG A 1 91 ? 1.898 -2.113 -10.586 1.00 86.81 91 ARG A CA 1
ATOM 733 C C . ARG A 1 91 ? 1.052 -1.154 -9.753 1.00 86.81 91 ARG A C 1
ATOM 735 O O . ARG A 1 91 ? 0.481 -1.577 -8.752 1.00 86.81 91 ARG A O 1
ATOM 742 N N . LEU A 1 92 ? 0.923 0.108 -10.162 1.00 84.94 92 LEU A N 1
ATOM 743 C CA . LEU A 1 92 ? 0.097 1.080 -9.440 1.00 84.94 92 LEU A CA 1
ATOM 744 C C . LEU A 1 92 ? -1.374 0.664 -9.370 1.00 84.94 92 LEU A C 1
ATOM 746 O O . LEU A 1 92 ? -1.989 0.766 -8.310 1.00 84.94 92 LEU A O 1
ATOM 750 N N . VAL A 1 93 ? -1.924 0.159 -10.474 1.00 84.19 93 VAL A N 1
ATOM 751 C CA . VAL A 1 93 ? -3.330 -0.253 -10.551 1.00 84.19 93 VAL A CA 1
ATOM 752 C C . VAL A 1 93 ? -3.627 -1.428 -9.615 1.00 84.19 93 VAL A C 1
ATOM 754 O O . VAL A 1 93 ? -4.731 -1.492 -9.086 1.00 84.19 93 VAL A O 1
ATOM 757 N N . THR A 1 94 ? -2.652 -2.292 -9.299 1.00 79.31 94 THR A N 1
ATOM 758 C CA . THR A 1 94 ? -2.855 -3.367 -8.301 1.00 79.31 94 THR A CA 1
ATOM 759 C C . THR A 1 94 ? -3.181 -2.857 -6.893 1.00 79.31 94 THR A C 1
ATOM 761 O O . THR A 1 94 ? -3.747 -3.596 -6.088 1.00 79.31 94 THR A O 1
ATOM 764 N N . HIS A 1 95 ? -2.848 -1.600 -6.584 1.00 74.69 95 HIS A N 1
ATOM 765 C CA . HIS A 1 95 ? -3.186 -0.971 -5.308 1.00 74.69 95 HIS A CA 1
ATOM 766 C C . HIS A 1 95 ? -4.565 -0.298 -5.307 1.00 74.69 95 HIS A C 1
ATOM 768 O O . HIS A 1 95 ? -5.023 0.126 -4.246 1.00 74.69 95 HIS A O 1
ATOM 774 N N . ILE A 1 96 ? -5.232 -0.195 -6.461 1.00 78.00 96 ILE A N 1
ATOM 775 C CA . ILE A 1 96 ? -6.601 0.312 -6.552 1.00 78.00 96 ILE A CA 1
ATOM 776 C C . ILE A 1 96 ? -7.543 -0.845 -6.189 1.00 78.00 96 ILE A C 1
ATOM 778 O O . ILE A 1 96 ? -7.556 -1.857 -6.890 1.00 78.00 96 ILE A O 1
ATOM 782 N N . PRO A 1 97 ? -8.323 -0.745 -5.100 1.00 71.75 97 PRO A N 1
ATOM 783 C CA . PRO A 1 97 ? -9.243 -1.811 -4.722 1.00 71.75 97 PRO A CA 1
ATOM 784 C C . PRO A 1 97 ? -10.374 -1.959 -5.743 1.00 71.75 97 PRO A C 1
ATOM 786 O O . PRO A 1 97 ? -10.755 -1.002 -6.423 1.00 71.75 97 PRO A O 1
ATOM 789 N N . ASN A 1 98 ? -10.951 -3.158 -5.819 1.00 77.06 98 ASN A N 1
ATOM 790 C CA . ASN A 1 98 ? -12.078 -3.410 -6.709 1.00 77.06 98 ASN A CA 1
ATOM 791 C C . ASN A 1 98 ? -13.317 -2.613 -6.284 1.00 77.06 98 ASN A C 1
ATOM 793 O O . ASN A 1 98 ? -13.472 -2.184 -5.137 1.00 77.06 98 ASN A O 1
ATOM 797 N N . LYS A 1 99 ? -14.263 -2.448 -7.211 1.00 74.19 99 LYS A N 1
ATOM 798 C CA . LYS A 1 99 ? -15.536 -1.786 -6.916 1.00 74.19 99 LYS A CA 1
ATOM 799 C C . LYS A 1 99 ? -16.270 -2.513 -5.778 1.00 74.19 99 LYS A C 1
ATOM 801 O O . LYS A 1 99 ? -16.569 -3.697 -5.888 1.00 74.19 99 LYS A O 1
ATOM 806 N N . GLY A 1 100 ? -16.591 -1.776 -4.713 1.00 72.50 100 GLY A N 1
ATOM 807 C CA . GLY A 1 100 ? -17.263 -2.304 -3.517 1.00 72.50 100 GLY A CA 1
ATOM 808 C C . GLY A 1 100 ? -16.327 -2.964 -2.501 1.00 72.50 100 GLY A C 1
ATOM 809 O O . GLY A 1 100 ? -16.784 -3.413 -1.452 1.00 72.50 100 GLY A O 1
ATOM 810 N N . GLU A 1 101 ? -15.025 -3.012 -2.778 1.00 68.94 101 GLU A N 1
ATOM 811 C CA . GLU A 1 101 ? -14.035 -3.541 -1.854 1.00 68.94 101 GLU A CA 1
ATOM 812 C C . GLU A 1 101 ? -13.658 -2.491 -0.797 1.00 68.94 101 GLU A C 1
ATOM 814 O O . GLU A 1 101 ? -13.425 -1.318 -1.093 1.00 68.94 101 GLU A O 1
ATOM 819 N N . GLN A 1 102 ? -13.630 -2.908 0.471 1.00 61.75 102 GLN A N 1
ATOM 820 C CA . GLN A 1 102 ? -13.389 -2.005 1.592 1.00 61.75 102 GLN A CA 1
ATOM 821 C C . GLN A 1 102 ? -11.915 -1.561 1.603 1.00 61.75 102 GLN A C 1
ATOM 823 O O . GLN A 1 102 ? -11.019 -2.376 1.820 1.00 61.75 102 GLN A O 1
ATOM 828 N N . LEU A 1 103 ? -11.677 -0.256 1.418 1.00 59.44 103 LEU A N 1
ATOM 829 C CA . LEU A 1 103 ? -10.349 0.385 1.459 1.00 59.44 103 LEU A CA 1
ATOM 830 C C . LEU A 1 103 ? -9.603 0.138 2.782 1.00 59.44 103 LEU A C 1
ATOM 832 O O . LEU A 1 103 ? -8.376 0.126 2.821 1.00 59.44 103 LEU A O 1
ATOM 836 N N . VAL A 1 104 ? -10.351 -0.095 3.864 1.00 60.75 104 VAL A N 1
ATOM 837 C CA . VAL A 1 104 ? -9.820 -0.414 5.191 1.00 60.75 104 VAL A CA 1
ATOM 838 C C . VAL A 1 104 ? -10.088 -1.884 5.502 1.00 60.75 104 VAL A C 1
ATOM 840 O O . VAL A 1 104 ? -11.201 -2.276 5.862 1.00 60.75 104 VAL A O 1
ATOM 843 N N . ARG A 1 105 ? -9.052 -2.717 5.382 1.00 58.53 105 ARG A N 1
ATOM 844 C CA . ARG A 1 105 ? -9.113 -4.133 5.765 1.00 58.53 105 ARG A CA 1
ATOM 845 C C . ARG A 1 105 ? -8.741 -4.287 7.240 1.00 58.53 105 ARG A C 1
ATOM 847 O O . ARG A 1 105 ? -7.567 -4.296 7.599 1.00 58.53 105 ARG A O 1
ATOM 854 N N . TYR A 1 106 ? -9.743 -4.424 8.106 1.00 56.03 106 TYR A N 1
ATOM 855 C CA . TYR A 1 106 ? -9.513 -4.756 9.513 1.00 56.03 106 TYR A CA 1
ATOM 856 C C . TYR A 1 106 ? -9.171 -6.244 9.666 1.00 56.03 106 TYR A C 1
ATOM 858 O O . TYR A 1 106 ? -9.965 -7.110 9.293 1.00 56.03 106 TYR A O 1
ATOM 866 N N . TYR A 1 107 ? -8.023 -6.549 10.273 1.00 53.66 107 TYR A N 1
ATOM 867 C CA . TYR A 1 107 ? -7.603 -7.915 10.601 1.00 53.66 107 TYR A CA 1
ATOM 868 C C . TYR A 1 107 ? -7.715 -8.199 12.107 1.00 53.66 107 TYR A C 1
ATOM 870 O O . TYR A 1 107 ? -7.854 -7.295 12.935 1.00 53.66 107 TYR A O 1
ATOM 878 N N . GLY A 1 108 ? -7.700 -9.484 12.470 1.00 66.81 108 GLY A N 1
ATOM 879 C CA . GLY A 1 108 ? -7.704 -9.919 13.867 1.00 66.81 108 GLY A CA 1
ATOM 880 C C . GLY A 1 108 ? -8.961 -9.491 14.627 1.00 66.81 108 GLY A C 1
ATOM 881 O O . GLY A 1 108 ? -10.086 -9.707 14.162 1.00 66.81 108 GLY A O 1
ATOM 882 N N . TYR A 1 109 ? -8.777 -8.893 15.808 1.00 57.50 109 TYR A N 1
ATOM 883 C CA . TYR A 1 109 ? -9.865 -8.537 16.725 1.00 57.50 109 TYR A CA 1
ATOM 884 C C . TYR A 1 109 ? -10.862 -7.533 16.123 1.00 57.50 109 TYR A C 1
ATOM 886 O O . TYR A 1 109 ? -12.058 -7.621 16.408 1.00 57.50 109 TYR A O 1
ATOM 894 N N . TYR A 1 110 ? -10.407 -6.639 15.243 1.00 56.22 110 TYR A N 1
ATOM 895 C CA . TYR A 1 110 ? -11.249 -5.617 14.610 1.00 56.22 110 TYR A CA 1
ATOM 896 C C . TYR A 1 110 ? -11.888 -6.068 13.285 1.00 56.22 110 TYR A C 1
ATOM 898 O O . TYR A 1 110 ? -12.712 -5.343 12.732 1.00 56.22 110 TYR A O 1
ATOM 906 N N . SER A 1 111 ? -11.568 -7.269 12.786 1.00 65.56 111 SER A N 1
ATOM 907 C CA . SER A 1 111 ? -12.137 -7.780 11.529 1.00 65.56 111 SER A CA 1
ATOM 908 C C . SER A 1 111 ? -13.662 -7.951 11.580 1.00 65.56 111 SER A C 1
ATOM 910 O O . SER A 1 111 ? -14.236 -8.238 12.635 1.00 65.56 111 SER A O 1
ATOM 912 N N . ASN A 1 112 ? -14.334 -7.835 10.425 1.00 63.94 112 ASN A N 1
ATOM 913 C CA . ASN A 1 112 ? -15.785 -8.070 10.299 1.00 63.94 112 ASN A CA 1
ATOM 914 C C . ASN A 1 112 ? -16.191 -9.453 10.820 1.00 63.94 112 ASN A C 1
ATOM 916 O O . ASN A 1 112 ? -17.201 -9.578 11.510 1.00 63.94 112 ASN A O 1
ATOM 920 N N . LYS A 1 113 ? -15.369 -10.475 10.552 1.00 72.31 113 LYS A N 1
ATOM 921 C CA . LYS A 1 113 ? -15.577 -11.839 11.045 1.00 72.31 113 LYS A CA 1
ATOM 922 C C . LYS A 1 113 ? -15.553 -11.891 12.574 1.00 72.31 113 LYS A C 1
ATOM 924 O O . LYS A 1 113 ? -16.505 -12.378 13.174 1.00 72.31 113 LYS A O 1
ATOM 929 N N . SER A 1 114 ? -14.511 -11.346 13.204 1.00 68.50 114 SER A N 1
ATOM 930 C CA . SER A 1 114 ? -14.382 -11.326 14.669 1.00 68.50 114 SER A CA 1
ATOM 931 C C . SER A 1 114 ? -15.496 -10.518 15.339 1.00 68.50 114 SER A C 1
ATOM 933 O O . SER A 1 114 ? -16.022 -10.935 16.368 1.00 68.50 114 SER A O 1
ATOM 935 N N . ARG A 1 115 ? -15.909 -9.394 14.735 1.00 69.88 115 ARG A N 1
ATOM 936 C CA . ARG A 1 115 ? -17.075 -8.613 15.181 1.00 69.88 115 ARG A CA 1
ATOM 937 C C . ARG A 1 115 ? -18.371 -9.419 15.087 1.00 69.88 115 ARG A C 1
ATOM 939 O O . ARG A 1 115 ? -19.148 -9.435 16.034 1.00 69.88 115 ARG A O 1
ATOM 946 N N . GLY A 1 116 ? -18.583 -10.118 13.973 1.00 76.94 116 GLY A N 1
ATOM 947 C CA . GLY A 1 116 ? -19.752 -10.972 13.769 1.00 76.94 116 GLY A CA 1
ATOM 948 C C . GLY A 1 116 ? -19.841 -12.118 14.779 1.00 76.94 116 GLY A C 1
ATOM 949 O O . GLY A 1 116 ? -20.926 -12.392 15.282 1.00 76.94 116 GLY A O 1
ATOM 950 N N . ILE A 1 117 ? -18.710 -12.743 15.118 1.00 78.25 117 ILE A N 1
ATOM 951 C CA . ILE A 1 117 ? -18.636 -13.795 16.143 1.00 78.25 117 ILE A CA 1
ATOM 952 C C . ILE A 1 117 ? -18.998 -13.227 17.522 1.00 78.25 117 ILE A C 1
ATOM 954 O O . ILE A 1 117 ? -19.9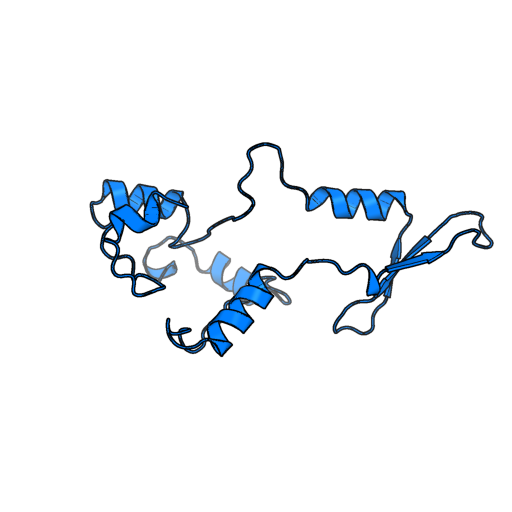17 -13.734 18.156 1.00 78.25 117 ILE A O 1
ATOM 958 N N . ARG A 1 118 ? -18.399 -12.102 17.939 1.00 83.25 118 ARG A N 1
ATOM 959 C CA . ARG A 1 118 ? -18.740 -11.460 19.225 1.00 83.25 118 ARG A CA 1
ATOM 960 C C . ARG A 1 118 ? -20.192 -11.014 19.316 1.00 83.25 118 ARG A C 1
ATOM 962 O O . ARG A 1 118 ? -20.779 -11.065 20.388 1.00 83.25 118 ARG A O 1
ATOM 969 N N . LYS A 1 119 ? -20.773 -10.573 18.198 1.00 75.69 119 LYS A N 1
ATOM 970 C CA . LYS A 1 119 ? -22.192 -10.220 18.134 1.00 75.69 119 LYS A CA 1
ATOM 971 C C . LYS A 1 119 ? -23.087 -11.441 18.373 1.00 75.69 119 LYS A C 1
ATOM 973 O O . LYS A 1 119 ? -24.129 -11.286 18.996 1.00 75.69 119 LYS A O 1
ATOM 978 N N . LYS A 1 120 ? -22.693 -12.626 17.893 1.00 82.62 120 LYS A N 1
ATOM 979 C CA . LYS A 1 120 ? -23.408 -13.889 18.152 1.00 82.62 120 LYS A CA 1
ATOM 980 C C . LYS A 1 120 ? -23.240 -14.375 19.593 1.00 82.62 120 LYS A C 1
ATOM 982 O O . LYS A 1 120 ? -24.162 -14.963 20.131 1.00 82.62 120 LYS A O 1
ATOM 987 N N . GLU A 1 121 ? -22.087 -14.114 20.199 1.00 83.62 121 GLU A N 1
ATOM 988 C CA . GLU A 1 121 ? -21.756 -14.491 21.582 1.00 83.62 121 GLU A CA 1
ATOM 989 C C . GLU A 1 121 ? -22.167 -13.427 22.622 1.00 83.62 121 GLU A C 1
ATOM 991 O O . GLU A 1 121 ? -21.744 -13.505 23.769 1.00 83.62 121 GLU A O 1
ATOM 996 N N . GLU A 1 122 ? -22.907 -12.385 22.220 1.00 73.62 122 GLU A N 1
ATOM 997 C CA . GLU A 1 122 ? -23.306 -11.219 23.040 1.00 73.62 122 GLU A CA 1
ATOM 998 C C . GLU A 1 122 ? -22.157 -10.454 23.744 1.00 73.62 122 GLU A C 1
ATOM 1000 O O . GLU A 1 122 ? -22.379 -9.514 24.506 1.00 73.62 122 GLU A O 1
ATOM 1005 N N . ASN A 1 123 ? -20.903 -10.744 23.394 1.00 63.22 123 ASN A N 1
ATOM 1006 C CA . ASN A 1 123 ? -19.686 -10.150 23.960 1.00 63.22 123 ASN A CA 1
ATOM 1007 C C . ASN A 1 123 ? -19.233 -8.849 23.262 1.00 63.22 123 ASN A C 1
ATOM 1009 O O . ASN A 1 123 ? -18.096 -8.392 23.413 1.00 63.22 123 ASN A O 1
ATOM 1013 N N . ASP A 1 124 ? -20.104 -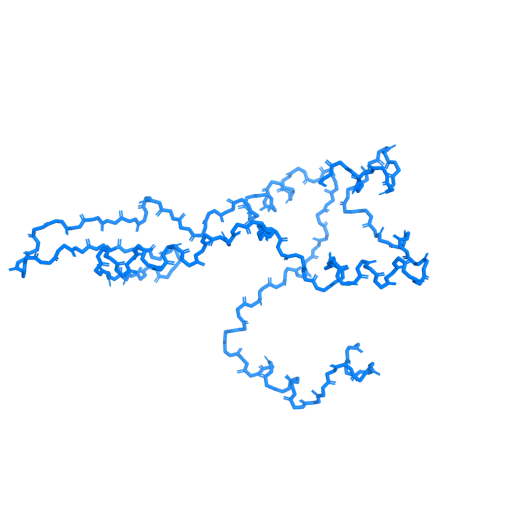8.210 22.478 1.00 57.59 124 ASP A N 1
ATOM 1014 C CA . ASP A 1 124 ? -19.757 -7.055 21.629 1.00 57.59 124 ASP A CA 1
ATOM 1015 C C . ASP A 1 124 ? -19.432 -5.758 22.421 1.00 57.59 124 ASP A C 1
ATOM 1017 O O . ASP A 1 124 ? -18.882 -4.786 21.881 1.00 57.59 124 ASP A O 1
ATOM 1021 N N . ASN A 1 125 ? -19.727 -5.741 23.726 1.00 55.53 125 ASN A N 1
ATOM 1022 C CA . ASN A 1 125 ? -19.499 -4.605 24.631 1.00 55.53 125 ASN A CA 1
ATOM 1023 C C . ASN A 1 125 ? -18.079 -4.536 25.226 1.00 55.53 125 ASN A C 1
ATOM 1025 O O . ASN A 1 125 ? -17.689 -3.481 25.744 1.00 55.53 125 ASN A O 1
ATOM 1029 N N . ILE A 1 126 ? -17.295 -5.615 25.113 1.00 55.72 126 ILE A N 1
ATOM 1030 C CA . ILE A 1 126 ? -15.949 -5.734 25.707 1.00 55.72 126 ILE A CA 1
ATOM 1031 C C . ILE A 1 126 ? -14.900 -4.933 24.918 1.00 55.72 126 ILE A C 1
ATOM 1033 O O . ILE A 1 126 ? -13.821 -4.658 25.430 1.00 55.72 126 ILE A O 1
ATOM 1037 N N . VAL A 1 127 ? -15.221 -4.477 23.701 1.00 50.81 127 VAL A N 1
ATOM 1038 C CA . VAL A 1 127 ? -14.299 -3.662 22.897 1.00 50.81 127 VAL A CA 1
ATOM 1039 C C . VAL A 1 127 ? -13.921 -2.388 23.681 1.00 50.81 127 VAL A C 1
ATOM 1041 O O . VAL A 1 127 ? -14.816 -1.579 23.990 1.00 50.81 127 VAL A O 1
ATOM 1044 N N . PRO A 1 128 ? -12.630 -2.188 24.016 1.00 49.81 128 PRO A N 1
ATOM 1045 C CA . PRO A 1 128 ? -12.153 -0.925 24.557 1.00 49.81 128 PRO A CA 1
ATOM 1046 C C . PRO A 1 128 ? -12.351 0.135 23.479 1.00 49.81 128 PRO A C 1
ATOM 1048 O O . PRO A 1 128 ? -11.969 -0.067 22.325 1.00 49.81 128 PRO A O 1
ATOM 1051 N N . ALA A 1 129 ? -13.006 1.241 23.817 1.00 48.34 129 ALA A N 1
ATOM 1052 C CA . ALA A 1 129 ? -13.074 2.357 22.891 1.00 48.34 129 ALA A CA 1
ATOM 1053 C C . ALA A 1 129 ? -11.650 2.912 22.744 1.00 48.34 129 ALA A C 1
ATOM 1055 O O . ALA A 1 129 ? -11.035 3.274 23.744 1.00 48.34 129 ALA A O 1
ATOM 1056 N N . LEU A 1 130 ? -11.124 2.950 21.516 1.00 45.94 130 LEU A N 1
ATOM 1057 C CA . LEU A 1 130 ? -9.817 3.559 21.231 1.00 45.94 130 LEU A CA 1
ATOM 1058 C C . LEU A 1 130 ? -9.815 5.063 21.566 1.00 45.94 130 LEU A C 1
ATOM 1060 O O . LEU A 1 130 ? -8.762 5.649 21.786 1.00 45.94 130 LEU A O 1
ATOM 1064 N N . ILE A 1 131 ? -11.004 5.670 21.633 1.00 42.97 131 ILE A N 1
ATOM 1065 C CA . ILE A 1 131 ? -11.237 7.074 21.957 1.00 42.97 131 ILE A CA 1
ATOM 1066 C C . ILE A 1 131 ? -12.367 7.136 22.991 1.00 42.97 131 ILE A C 1
ATOM 1068 O O . ILE A 1 131 ? -13.448 6.586 22.762 1.00 42.97 131 ILE A O 1
ATOM 1072 N N . SER A 1 132 ? -12.135 7.790 24.132 1.00 47.28 132 SER A N 1
ATOM 1073 C CA . SER A 1 132 ? -13.210 8.126 25.071 1.00 47.28 132 SER A CA 1
ATOM 1074 C C . SER A 1 132 ? -14.116 9.159 24.406 1.00 47.28 132 SER A C 1
ATOM 1076 O O . SER A 1 132 ? -13.676 10.271 24.124 1.00 47.28 132 SER A O 1
ATOM 1078 N N . THR A 1 133 ? -15.355 8.780 24.117 1.00 49.78 133 THR A N 1
ATOM 1079 C CA . THR A 1 133 ? -16.359 9.665 23.523 1.00 49.78 133 THR A CA 1
ATOM 1080 C C . THR A 1 133 ? -17.587 9.699 24.424 1.00 49.78 133 THR A C 1
ATOM 1082 O O . THR A 1 133 ? -17.954 8.676 25.001 1.00 49.78 133 THR A O 1
ATOM 1085 N N . ASP A 1 134 ? -18.251 10.855 24.505 1.00 55.28 134 ASP A N 1
ATOM 1086 C CA . ASP A 1 134 ? -19.522 11.027 25.237 1.00 55.28 134 ASP A CA 1
ATOM 1087 C C . ASP A 1 134 ? -20.707 10.323 24.543 1.00 55.28 134 ASP A C 1
ATOM 1089 O O . ASP A 1 134 ? -21.852 10.351 24.993 1.00 55.28 134 ASP A O 1
ATOM 1093 N N . ILE A 1 135 ? -20.437 9.670 23.411 1.00 49.41 135 ILE A N 1
ATOM 1094 C CA . ILE A 1 135 ? -21.400 8.951 22.591 1.00 49.41 135 ILE A CA 1
ATOM 1095 C C . ILE A 1 135 ? -21.337 7.469 22.970 1.00 49.41 135 ILE A C 1
ATOM 1097 O O . ILE A 1 135 ? -20.265 6.874 23.053 1.00 49.41 135 ILE A O 1
ATOM 1101 N N . SER A 1 136 ? -22.495 6.830 23.169 1.00 53.09 136 SER A N 1
ATOM 1102 C CA . SER A 1 136 ? -22.518 5.406 23.526 1.00 53.09 136 SER A CA 1
ATOM 1103 C C . SER A 1 136 ? -21.775 4.554 22.485 1.00 53.09 136 SER A C 1
ATOM 1105 O O . SER A 1 136 ? -21.898 4.782 21.277 1.00 53.09 136 SER A O 1
ATOM 1107 N N . LYS A 1 137 ? -21.047 3.519 22.940 1.00 54.12 137 LYS A N 1
ATOM 1108 C CA . LYS A 1 137 ? -20.238 2.624 22.082 1.00 54.12 137 LYS A CA 1
ATOM 1109 C C . LYS A 1 137 ? -21.008 2.097 20.863 1.00 54.12 137 LYS A C 1
ATOM 1111 O O . LYS A 1 137 ? -20.428 1.876 19.806 1.00 54.12 137 LYS A O 1
ATOM 1116 N N . LYS A 1 138 ? -22.321 1.887 21.010 1.00 51.78 138 LYS A N 1
ATOM 1117 C CA . LYS A 1 138 ? -23.218 1.387 19.957 1.00 51.78 138 LYS A CA 1
ATOM 1118 C C . LYS A 1 138 ? -23.603 2.467 18.940 1.00 51.78 138 LYS A C 1
ATOM 1120 O O . LYS A 1 138 ? -23.847 2.135 17.785 1.00 51.78 138 LYS A O 1
ATOM 1125 N N . LYS A 1 139 ? -23.671 3.732 19.364 1.00 45.72 139 LYS A N 1
ATOM 1126 C CA . LYS A 1 139 ? -24.020 4.885 18.524 1.00 45.72 139 LYS A CA 1
ATOM 1127 C C . LYS A 1 139 ? -22.806 5.404 17.740 1.00 45.72 139 LYS A C 1
ATOM 1129 O O . LYS A 1 139 ? -22.976 5.733 16.575 1.00 45.72 139 LYS A O 1
ATOM 1134 N N . PHE A 1 140 ? -21.598 5.347 18.312 1.00 49.00 140 PHE A N 1
ATOM 1135 C CA . PHE A 1 140 ? -20.343 5.648 17.600 1.00 49.00 140 PHE A CA 1
ATOM 1136 C C . PHE A 1 140 ? -20.154 4.744 16.365 1.00 49.00 140 PHE A C 1
ATOM 1138 O O . PHE A 1 140 ? -19.950 5.220 15.260 1.00 49.00 140 PHE A O 1
ATOM 1145 N N . ARG A 1 141 ? -20.374 3.430 16.521 1.00 50.31 141 ARG A N 1
ATOM 1146 C CA . ARG A 1 141 ? -20.204 2.415 15.459 1.00 50.31 141 ARG A CA 1
ATOM 1147 C C . ARG A 1 141 ? -21.187 2.506 14.278 1.00 50.31 141 ARG A C 1
ATOM 1149 O O . ARG A 1 141 ? -21.051 1.717 13.350 1.00 50.31 141 ARG A O 1
ATOM 1156 N N . ARG A 1 142 ? -22.234 3.338 14.350 1.00 38.19 142 ARG A N 1
ATOM 1157 C CA . ARG A 1 142 ? -23.279 3.441 13.306 1.00 38.19 142 ARG A CA 1
ATOM 1158 C C . ARG A 1 142 ? -23.053 4.588 12.321 1.00 38.19 142 ARG A C 1
ATOM 1160 O O . ARG A 1 142 ? -23.798 4.664 11.351 1.00 38.19 142 ARG A O 1
ATOM 1167 N N . HIS A 1 143 ? -22.095 5.471 12.591 1.00 32.53 143 HIS A N 1
ATOM 1168 C CA . HIS A 1 143 ? -21.833 6.665 11.786 1.00 32.53 143 HIS A CA 1
ATOM 1169 C C . HIS A 1 143 ? -20.474 6.634 11.060 1.00 32.53 143 HIS A C 1
ATOM 1171 O O . HIS A 1 143 ? -20.100 7.652 10.487 1.00 32.53 143 HIS A O 1
ATOM 1177 N N . ASP A 1 144 ? -19.800 5.477 11.046 1.00 35.25 144 ASP A N 1
ATOM 1178 C CA . ASP A 1 144 ? -18.610 5.184 10.228 1.00 35.25 144 ASP A CA 1
ATOM 1179 C C . ASP A 1 144 ? -18.972 4.305 9.020 1.00 35.25 144 ASP A C 1
ATOM 1181 O O . ASP A 1 144 ? -19.768 3.349 9.208 1.00 35.25 144 ASP A O 1
#

Organism: NCBI:txid312168

pLDDT: mean 73.1, std 14.83, range [32.53, 94.19]

Radius of gyration: 21.61 Å; chains: 1; bounding box: 43×41×53 Å

Sequence (144 aa):
MLEREGKINGAIINNMANWQHSGFNVYCGQSVKPWDKEGIERLAQYIVRAPISQERITYISHSTDGINRIIYKGKTSNTYETFIPLDWLARLVTHIPNKGEQLVRYYGYYSNKSRGIRKKEENDNIVPALISTDISKKKFRRHD

Secondary structure (DSSP, 8-state):
-TTTTTSS-HHHHHHHHT-TT-S-----SPPPPTT-HHHHHHHHHHHS--S--GGGEEEE-S-TTS--EEEEE-TTT--EEEE-HHHHHHHHHTTSPPTT--SS---GGGSHHHHHHHHHTT-TT-PPPSS--SS-HHHHTT--

Foldseek 3Di:
DCVVVVNDDPVVVVVCVPPPCNVDDDPPDDQQAQPNPVSVVVVVCVVPPDPADPVQWDWDQDDPVRFTKIWGADPPPRDIDIDRPVVVVVVVVVLVDDVPDDNDQDDDCPHPVNCVVCVVVVNNQVDDDSHDDPDPPVRVVVPD

InterPro domains:
  IPR007069 Transposase, IS801/IS1294 [PF04986] (16-113)